Protein AF-A0A453JJS6-F1 (afdb_monomer_lite)

pLDDT: mean 74.63, std 10.76, range [38.91, 86.62]

Foldseek 3Di:
DVVLLVVLVVLVCCCCVDPPRPQKAFPVNLVVSCSDPCSVVSLVVCVVVVQWDWDQDPNTIIIHGDPPDD

Radius of gyration: 11.51 Å; chains: 1; bounding box: 33×25×24 Å

Sequence (70 aa):
MGEELHDAVSKLNAYFGGDKAQGSLNQDDVASIGLGRKGRSYLLILLRLNQLAMETIDGSIFYNLRKNDS

Structure (mmCIF, N/CA/C/O backbone):
data_AF-A0A453JJS6-F1
#
_entry.id   AF-A0A453JJS6-F1
#
loop_
_atom_site.group_PDB
_atom_site.id
_atom_site.type_symbol
_atom_site.label_atom_id
_atom_site.label_alt_id
_atom_site.label_comp_id
_atom_site.label_asym_id
_atom_site.label_entity_id
_atom_site.label_seq_id
_atom_site.pdbx_PDB_ins_code
_atom_site.Cartn_x
_atom_site.Cartn_y
_atom_site.Cartn_z
_atom_site.occupancy
_atom_site.B_iso_or_equiv
_atom_site.auth_seq_id
_atom_site.auth_comp_id
_atom_site.auth_asym_id
_atom_site.auth_atom_id
_a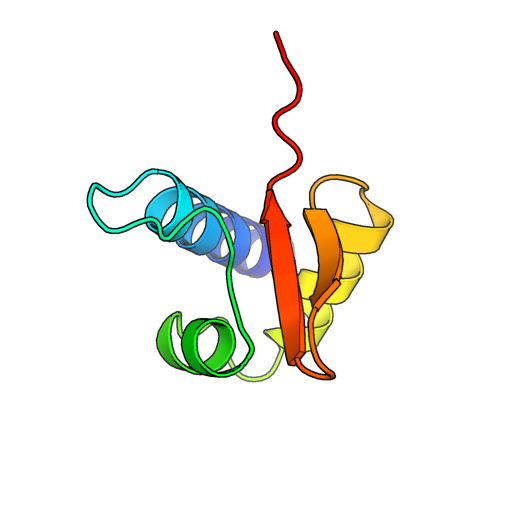tom_site.pdbx_PDB_model_num
ATOM 1 N N . MET A 1 1 ? 17.428 -6.538 -6.290 1.00 52.38 1 MET A N 1
ATOM 2 C CA . MET A 1 1 ? 16.223 -6.845 -5.479 1.00 52.38 1 MET A CA 1
ATOM 3 C C . MET A 1 1 ? 15.786 -5.661 -4.605 1.00 52.38 1 MET A C 1
ATOM 5 O O . MET A 1 1 ? 14.596 -5.543 -4.361 1.00 52.38 1 MET A O 1
ATOM 9 N N . GLY A 1 2 ? 16.695 -4.769 -4.173 1.00 59.91 2 GLY A N 1
ATOM 10 C CA . GLY A 1 2 ? 16.330 -3.568 -3.400 1.00 59.91 2 GLY A CA 1
ATOM 11 C C . GLY A 1 2 ? 15.623 -2.461 -4.199 1.00 59.91 2 GLY A C 1
ATOM 12 O O . GLY A 1 2 ? 14.733 -1.814 -3.663 1.00 59.91 2 GLY A O 1
ATOM 13 N N . GLU A 1 3 ? 15.956 -2.280 -5.480 1.00 68.81 3 GLU A N 1
ATOM 14 C CA . GLU A 1 3 ? 15.392 -1.193 -6.300 1.00 68.81 3 GLU A CA 1
ATOM 15 C C . GLU A 1 3 ? 13.895 -1.357 -6.582 1.00 68.81 3 GLU A C 1
ATOM 17 O O . GLU A 1 3 ? 13.155 -0.390 -6.475 1.00 68.81 3 GLU A O 1
ATOM 22 N N . GLU A 1 4 ? 13.417 -2.577 -6.849 1.00 72.69 4 GLU A N 1
ATOM 23 C CA . GLU A 1 4 ? 11.985 -2.817 -7.097 1.00 72.69 4 GLU A CA 1
ATOM 24 C C . GLU A 1 4 ? 11.125 -2.548 -5.853 1.00 72.69 4 GLU A C 1
ATOM 26 O O . GLU A 1 4 ? 10.012 -2.039 -5.964 1.00 72.69 4 GLU A O 1
ATOM 31 N N . LEU A 1 5 ? 11.638 -2.871 -4.659 1.00 75.69 5 LEU A N 1
ATOM 32 C CA . LEU A 1 5 ? 10.955 -2.552 -3.405 1.00 75.69 5 LEU A CA 1
ATOM 33 C C . LEU A 1 5 ? 10.936 -1.038 -3.174 1.00 75.69 5 LEU A C 1
ATOM 35 O O . LEU A 1 5 ? 9.918 -0.498 -2.754 1.00 75.69 5 LEU A O 1
ATOM 39 N N . HIS A 1 6 ? 12.044 -0.355 -3.462 1.00 75.75 6 HIS A N 1
ATOM 40 C CA . HIS A 1 6 ? 12.124 1.093 -3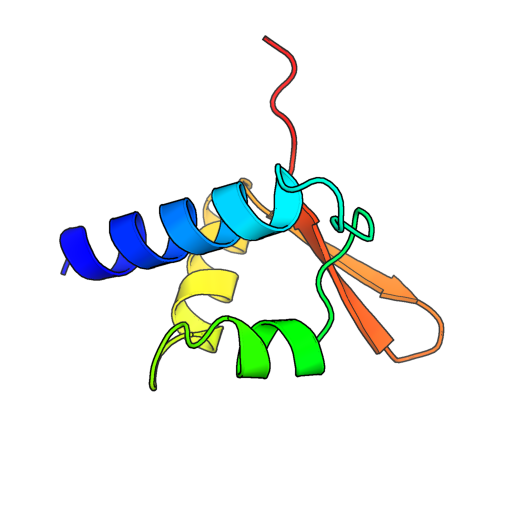.311 1.00 75.75 6 HIS A CA 1
ATOM 41 C C . HIS A 1 6 ? 11.183 1.813 -4.290 1.00 75.75 6 HIS A C 1
ATOM 43 O O . HIS A 1 6 ? 10.470 2.730 -3.889 1.00 75.75 6 HIS A O 1
ATOM 49 N N . ASP A 1 7 ? 11.099 1.344 -5.537 1.00 79.75 7 ASP A N 1
ATOM 50 C CA . ASP A 1 7 ? 10.157 1.848 -6.542 1.00 79.75 7 ASP A CA 1
ATOM 51 C C . ASP A 1 7 ? 8.696 1.620 -6.118 1.00 79.75 7 ASP A C 1
ATOM 53 O O . ASP A 1 7 ? 7.877 2.537 -6.178 1.00 79.75 7 ASP A O 1
ATOM 57 N N . ALA A 1 8 ? 8.379 0.431 -5.589 1.00 77.81 8 ALA A N 1
ATOM 58 C CA . ALA A 1 8 ? 7.066 0.118 -5.027 1.00 77.81 8 ALA A CA 1
ATOM 59 C C . ALA A 1 8 ? 6.689 1.058 -3.869 1.00 77.81 8 ALA A C 1
ATOM 61 O O . ALA A 1 8 ? 5.580 1.589 -3.847 1.00 77.81 8 ALA A O 1
ATOM 62 N N . VAL A 1 9 ? 7.609 1.304 -2.932 1.00 77.81 9 VAL A N 1
ATOM 63 C CA . VAL A 1 9 ? 7.399 2.243 -1.816 1.00 77.81 9 VAL A CA 1
ATOM 64 C C . VAL A 1 9 ? 7.225 3.671 -2.315 1.00 77.81 9 VAL A C 1
ATOM 66 O O . VAL A 1 9 ? 6.352 4.379 -1.825 1.00 77.81 9 VAL A O 1
ATOM 69 N N . SER A 1 10 ? 8.005 4.093 -3.310 1.00 80.00 10 SER A N 1
ATOM 70 C CA . SER A 1 10 ? 7.897 5.433 -3.889 1.00 80.00 10 SER A CA 1
ATOM 71 C C . SER A 1 10 ? 6.544 5.641 -4.577 1.00 80.00 10 SER A C 1
ATOM 73 O O . SER A 1 10 ? 5.884 6.653 -4.354 1.00 80.00 10 SER A O 1
ATOM 75 N N . LYS A 1 11 ? 6.061 4.636 -5.321 1.00 80.31 11 LYS A N 1
ATOM 76 C CA . LYS A 1 11 ? 4.715 4.630 -5.918 1.00 80.31 11 LYS A CA 1
ATOM 77 C C . LYS A 1 11 ? 3.606 4.663 -4.872 1.00 80.31 11 LYS A C 1
ATOM 79 O O . LYS A 1 11 ? 2.644 5.406 -5.041 1.00 80.31 11 LYS A O 1
ATOM 84 N N . LEU A 1 12 ? 3.746 3.897 -3.788 1.00 78.56 12 LEU A N 1
ATOM 85 C CA . LEU A 1 12 ? 2.814 3.938 -2.660 1.00 78.56 12 LEU A CA 1
ATOM 86 C C . LEU A 1 12 ? 2.811 5.329 -2.021 1.00 78.56 12 LEU A C 1
ATOM 88 O O . LEU A 1 12 ? 1.758 5.943 -1.914 1.00 78.56 12 LEU A O 1
ATOM 92 N N . ASN A 1 13 ? 3.977 5.875 -1.676 1.00 77.25 13 ASN A N 1
ATOM 93 C CA . ASN A 1 13 ? 4.093 7.218 -1.109 1.00 77.25 13 ASN A CA 1
ATOM 94 C C . ASN A 1 13 ? 3.525 8.296 -2.040 1.00 77.25 13 ASN A C 1
ATOM 96 O O . ASN A 1 13 ? 2.890 9.226 -1.557 1.00 77.25 13 ASN A O 1
ATOM 100 N N . ALA A 1 14 ? 3.690 8.166 -3.358 1.00 78.94 14 ALA A N 1
ATOM 101 C CA . ALA A 1 14 ? 3.074 9.064 -4.332 1.00 78.94 14 ALA A CA 1
ATOM 102 C C . ALA A 1 14 ? 1.542 8.917 -4.379 1.00 78.94 14 ALA A C 1
ATOM 104 O O . ALA A 1 14 ? 0.839 9.918 -4.496 1.00 78.94 14 ALA A O 1
ATOM 105 N N . TYR A 1 15 ? 1.018 7.694 -4.243 1.00 78.31 15 TYR A N 1
ATOM 106 C CA . TYR A 1 15 ? -0.422 7.434 -4.154 1.00 78.31 15 TYR A CA 1
ATOM 107 C C . TYR A 1 15 ? -1.027 8.037 -2.877 1.00 78.31 15 TYR A C 1
ATOM 109 O O . TYR A 1 15 ? -2.027 8.746 -2.942 1.00 78.31 15 TYR A O 1
ATOM 117 N N . PHE A 1 16 ? -0.391 7.812 -1.725 1.00 74.31 16 PHE A N 1
ATOM 118 C CA . PHE A 1 16 ? -0.844 8.322 -0.427 1.00 74.31 16 PHE A CA 1
ATOM 119 C C . PHE A 1 16 ? -0.551 9.815 -0.202 1.00 74.31 16 PHE A C 1
ATOM 121 O O . PHE A 1 16 ? -1.206 10.446 0.623 1.00 74.31 16 PHE A O 1
ATOM 128 N N . GLY A 1 17 ? 0.450 10.377 -0.882 1.00 67.94 17 GLY A N 1
ATOM 129 C CA . GLY A 1 17 ? 0.822 11.793 -0.808 1.00 67.94 17 GLY A CA 1
ATOM 130 C C . GLY A 1 17 ? 0.165 12.666 -1.879 1.00 67.94 17 GLY A C 1
ATOM 131 O O . GLY A 1 17 ? 0.293 13.887 -1.828 1.00 67.94 17 GLY A O 1
ATOM 132 N N . GLY A 1 18 ? -0.510 12.059 -2.857 1.00 65.12 18 GLY A N 1
ATOM 133 C CA . GLY A 1 18 ? -1.228 12.771 -3.907 1.00 65.12 18 GLY A CA 1
ATOM 134 C C . GLY A 1 18 ? -2.564 13.343 -3.427 1.00 65.12 18 GLY A C 1
ATOM 135 O O . GLY A 1 18 ? -3.197 12.812 -2.522 1.00 65.12 18 GLY A O 1
ATOM 136 N N . ASP A 1 19 ? -3.040 14.386 -4.108 1.00 50.00 19 ASP A N 1
ATOM 137 C CA . ASP A 1 19 ? -4.299 15.108 -3.835 1.00 50.00 19 ASP A CA 1
ATOM 138 C C . ASP A 1 19 ? -5.559 14.205 -3.848 1.00 50.00 19 ASP A C 1
ATOM 140 O O . ASP A 1 19 ? -6.597 14.538 -3.288 1.00 50.00 19 ASP A O 1
ATOM 144 N N . LYS A 1 20 ? -5.452 13.015 -4.461 1.00 51.94 20 LYS A N 1
ATOM 145 C CA . LYS A 1 20 ? -6.500 11.982 -4.528 1.00 51.94 20 LYS A CA 1
ATOM 146 C C . LYS A 1 20 ? -6.380 10.878 -3.476 1.00 51.94 20 LYS A C 1
ATOM 148 O O . LYS A 1 20 ? -7.133 9.908 -3.553 1.00 51.94 20 LYS A O 1
ATOM 153 N N . ALA A 1 21 ? -5.443 10.977 -2.537 1.00 53.66 21 ALA A N 1
ATOM 154 C CA . ALA A 1 21 ? -5.243 9.949 -1.530 1.00 53.66 21 ALA A CA 1
ATOM 155 C C . ALA A 1 21 ? -6.524 9.773 -0.704 1.00 53.66 21 ALA A C 1
ATOM 157 O O . ALA A 1 21 ? -6.841 10.594 0.154 1.00 53.66 21 ALA A O 1
ATOM 158 N N . GLN A 1 22 ? -7.241 8.664 -0.904 1.00 58.88 22 GLN A N 1
ATOM 159 C CA . GLN A 1 22 ? -8.391 8.288 -0.073 1.00 58.88 22 GLN A CA 1
ATOM 160 C C . GLN A 1 22 ? -7.971 7.846 1.346 1.00 58.88 22 GLN A C 1
ATOM 162 O O . GLN A 1 22 ? -8.701 7.133 2.030 1.00 58.88 22 GLN A O 1
ATOM 167 N N . GLY A 1 23 ? -6.776 8.239 1.806 1.00 67.31 23 GLY A N 1
ATOM 168 C CA . GLY A 1 23 ? -6.155 7.842 3.072 1.00 67.31 23 GLY A CA 1
ATOM 169 C C . GLY A 1 23 ? -5.729 6.374 3.123 1.00 67.31 23 GLY A C 1
ATOM 170 O O . GLY A 1 23 ? -4.701 6.065 3.716 1.00 67.31 23 GLY A O 1
ATOM 171 N N . SER A 1 24 ? -6.469 5.510 2.433 1.00 74.12 24 SER A N 1
ATOM 172 C CA . SER A 1 24 ? -6.388 4.061 2.461 1.00 74.12 24 SER A CA 1
ATOM 173 C C . SER A 1 24 ? -6.349 3.492 1.051 1.00 74.12 24 SER A C 1
ATOM 175 O O . SER A 1 24 ? -6.895 4.068 0.114 1.00 74.12 24 SER A O 1
ATOM 177 N N . LEU A 1 25 ? -5.662 2.367 0.910 1.00 80.19 25 LEU A N 1
ATOM 178 C CA . LEU A 1 25 ? -5.378 1.722 -0.360 1.00 80.19 25 LEU A CA 1
ATOM 179 C C . LEU A 1 25 ? -6.065 0.357 -0.361 1.00 80.19 25 LEU A C 1
ATOM 181 O O . LEU A 1 25 ? -5.778 -0.486 0.490 1.00 80.19 25 LEU A O 1
ATOM 185 N N . ASN A 1 26 ? -7.007 0.146 -1.274 1.00 82.12 26 ASN A N 1
ATOM 186 C CA . ASN A 1 26 ? -7.767 -1.103 -1.369 1.00 82.12 26 ASN A CA 1
ATOM 187 C C . ASN A 1 26 ? -7.151 -2.064 -2.409 1.00 82.12 26 ASN A C 1
ATOM 189 O O . ASN A 1 26 ? -6.161 -1.751 -3.068 1.00 82.12 26 ASN A O 1
ATOM 193 N N . GLN A 1 27 ? -7.710 -3.266 -2.571 1.00 77.88 27 GLN A N 1
ATOM 194 C CA . GLN A 1 27 ? -7.171 -4.236 -3.539 1.00 77.88 27 GLN A CA 1
ATOM 195 C C . GLN A 1 27 ? -7.210 -3.757 -4.999 1.00 77.88 27 GLN A C 1
ATOM 197 O O . GLN A 1 27 ? -6.312 -4.118 -5.767 1.00 77.88 27 GLN A O 1
ATOM 202 N N . ASP A 1 28 ? -8.203 -2.956 -5.377 1.00 81.06 28 ASP A N 1
ATOM 203 C CA . ASP A 1 28 ? -8.312 -2.395 -6.724 1.00 81.06 28 ASP A CA 1
ATOM 204 C C . ASP A 1 28 ? -7.233 -1.326 -6.956 1.00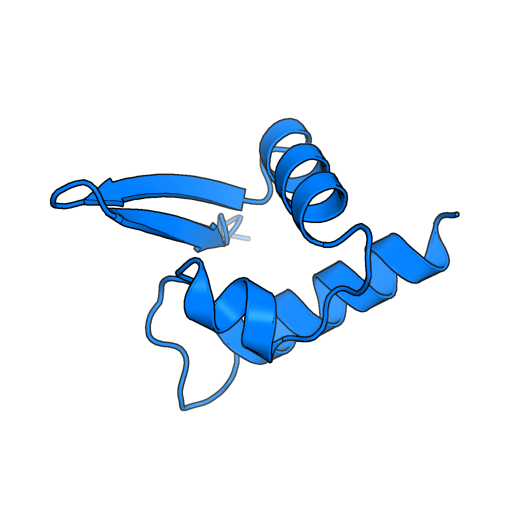 81.06 28 ASP A C 1
ATOM 206 O O . ASP A 1 28 ? -6.595 -1.303 -8.012 1.00 81.06 28 ASP A O 1
ATOM 210 N N . ASP A 1 29 ? -6.918 -0.524 -5.935 1.00 79.69 29 ASP A N 1
ATOM 211 C CA . ASP A 1 29 ? -5.807 0.430 -5.961 1.00 79.69 29 ASP A CA 1
ATOM 212 C C . ASP A 1 29 ? -4.459 -0.281 -6.062 1.00 79.69 29 ASP A C 1
ATOM 214 O O . ASP A 1 29 ? -3.605 0.125 -6.850 1.00 79.69 29 ASP A O 1
ATOM 218 N N . VAL A 1 30 ? -4.262 -1.384 -5.326 1.00 76.62 30 VAL A N 1
ATOM 219 C CA . VAL A 1 30 ? -3.048 -2.217 -5.447 1.00 76.62 30 VAL A CA 1
ATOM 220 C C . VAL A 1 30 ? -2.854 -2.676 -6.892 1.00 76.62 30 VAL A C 1
ATOM 222 O O . VAL A 1 30 ? -1.727 -2.669 -7.402 1.00 76.62 30 VAL A O 1
ATOM 225 N N . ALA A 1 31 ? -3.942 -3.086 -7.550 1.00 75.56 31 ALA A N 1
ATOM 226 C CA . ALA A 1 31 ? -3.912 -3.489 -8.949 1.00 75.56 31 ALA A CA 1
ATOM 227 C C . ALA A 1 31 ? -3.616 -2.295 -9.873 1.00 75.56 31 ALA A C 1
ATOM 229 O O . ALA A 1 31 ? -2.806 -2.429 -10.793 1.00 75.56 31 ALA A O 1
ATOM 230 N N . SER A 1 32 ? -4.197 -1.124 -9.592 1.00 76.88 32 SER A N 1
ATOM 231 C CA . SER A 1 32 ? -4.025 0.097 -10.388 1.00 76.88 32 SER A CA 1
ATOM 232 C C . SER A 1 32 ? -2.643 0.747 -10.248 1.00 76.88 32 SER A C 1
ATOM 234 O O . SER A 1 32 ? -2.135 1.300 -11.221 1.00 76.88 32 SER A O 1
ATOM 236 N N . ILE A 1 33 ? -2.009 0.684 -9.072 1.00 75.94 33 ILE A N 1
ATOM 237 C CA . ILE A 1 33 ? -0.670 1.255 -8.814 1.00 75.94 33 ILE A CA 1
ATOM 238 C C . ILE A 1 33 ? 0.411 0.518 -9.615 1.00 75.94 33 ILE A C 1
ATOM 240 O O . ILE A 1 33 ? 1.498 1.050 -9.850 1.00 75.94 33 ILE A O 1
ATOM 244 N N . GLY A 1 34 ? 0.126 -0.707 -10.066 1.00 71.12 34 GLY A N 1
ATOM 245 C CA . GLY A 1 34 ? 1.051 -1.436 -10.920 1.00 71.12 34 GLY A CA 1
ATOM 246 C C . GLY A 1 34 ? 2.346 -1.778 -10.187 1.00 71.12 34 GLY A C 1
ATOM 247 O O . GLY A 1 34 ? 3.436 -1.645 -10.742 1.00 71.12 34 GLY A O 1
ATOM 248 N N . LEU A 1 35 ? 2.238 -2.284 -8.952 1.00 71.69 35 LEU A N 1
ATOM 249 C CA . LEU A 1 35 ? 3.365 -2.814 -8.162 1.00 71.69 35 LEU A CA 1
ATOM 250 C C . LEU A 1 35 ? 3.998 -4.093 -8.774 1.00 71.69 35 LEU A C 1
ATOM 252 O O . LEU A 1 35 ? 4.812 -4.772 -8.147 1.00 71.69 35 LEU A O 1
ATOM 256 N N . GLY A 1 36 ? 3.602 -4.452 -9.998 1.00 68.38 36 GLY A N 1
ATOM 257 C CA . GLY A 1 36 ? 4.085 -5.602 -10.748 1.00 68.38 36 GLY A CA 1
ATOM 258 C C . GLY A 1 36 ? 3.552 -6.944 -10.242 1.00 68.38 36 GLY A C 1
ATOM 259 O O . GLY A 1 36 ? 2.719 -7.037 -9.339 1.00 68.38 36 GLY A O 1
ATOM 260 N N . ARG A 1 37 ? 4.084 -8.033 -10.813 1.00 68.69 37 ARG A N 1
ATOM 261 C CA . ARG A 1 37 ? 3.688 -9.422 -10.494 1.00 68.69 37 ARG A CA 1
ATOM 262 C C . ARG A 1 37 ? 3.911 -9.808 -9.020 1.00 68.69 37 ARG A C 1
ATOM 264 O O . ARG A 1 37 ? 3.361 -10.805 -8.566 1.00 68.69 37 ARG A O 1
ATOM 271 N N . LYS A 1 38 ? 4.700 -9.018 -8.282 1.00 72.12 38 LYS A N 1
ATOM 272 C CA . LYS A 1 38 ? 5.040 -9.209 -6.863 1.00 72.12 38 LYS A CA 1
ATOM 273 C C . LYS A 1 38 ? 4.449 -8.137 -5.941 1.00 72.12 38 LYS A C 1
ATOM 275 O O . LYS A 1 38 ? 4.823 -8.086 -4.773 1.00 72.12 38 LYS A O 1
ATOM 280 N N . GLY A 1 39 ? 3.493 -7.330 -6.411 1.00 73.44 39 GLY A N 1
ATOM 281 C CA . GLY A 1 39 ? 2.892 -6.252 -5.617 1.00 73.44 39 GLY A CA 1
ATOM 282 C C . GLY A 1 39 ? 2.396 -6.682 -4.236 1.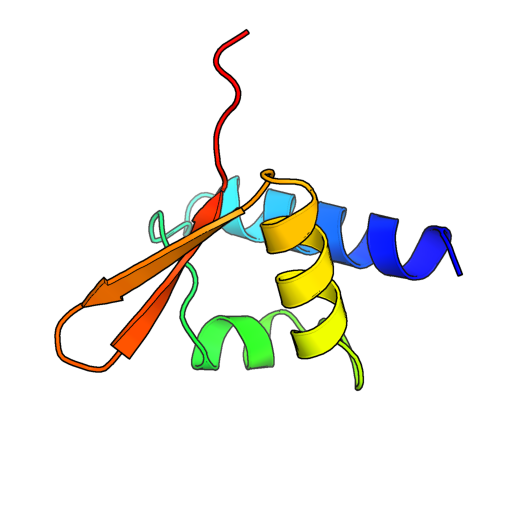00 73.44 39 GLY A C 1
ATOM 283 O O . GLY A 1 39 ? 2.695 -6.042 -3.231 1.00 73.44 39 GLY A O 1
ATOM 284 N N . ARG A 1 40 ? 1.742 -7.848 -4.167 1.00 75.88 40 ARG A N 1
ATOM 285 C CA . ARG A 1 40 ? 1.283 -8.452 -2.904 1.00 75.88 40 ARG A CA 1
ATOM 286 C C . ARG A 1 40 ? 2.433 -8.834 -1.968 1.00 75.88 40 ARG A C 1
ATOM 288 O O . ARG A 1 40 ? 2.312 -8.687 -0.757 1.00 75.88 40 ARG A O 1
ATOM 295 N N . SER A 1 41 ? 3.557 -9.300 -2.514 1.00 82.19 41 SER A N 1
ATOM 296 C CA . SER A 1 41 ? 4.753 -9.615 -1.728 1.00 82.19 41 SER A CA 1
ATOM 297 C C . SER A 1 41 ? 5.384 -8.353 -1.141 1.00 82.19 41 SER A C 1
ATOM 299 O O . SER A 1 41 ? 5.818 -8.386 0.006 1.00 82.19 41 SER A O 1
ATOM 301 N N . TYR A 1 42 ? 5.392 -7.238 -1.880 1.00 79.62 42 TYR A N 1
ATOM 302 C CA . TYR A 1 42 ? 5.899 -5.960 -1.370 1.00 79.62 42 TYR A CA 1
ATOM 303 C C . TYR A 1 42 ? 5.023 -5.399 -0.246 1.00 79.62 42 TYR A C 1
ATOM 305 O O . TYR A 1 42 ? 5.560 -5.004 0.783 1.00 79.62 42 TYR A O 1
ATOM 313 N N . LEU A 1 43 ? 3.693 -5.468 -0.373 1.00 79.94 43 LEU A N 1
ATOM 314 C CA . LEU A 1 43 ? 2.770 -5.104 0.714 1.00 79.94 43 LEU A CA 1
ATOM 315 C C . LEU A 1 43 ? 3.021 -5.932 1.979 1.00 79.94 43 LEU A C 1
ATOM 317 O O . LEU A 1 43 ? 3.126 -5.380 3.070 1.00 79.94 43 LEU A O 1
ATOM 321 N N . LEU A 1 44 ? 3.194 -7.250 1.835 1.00 83.75 44 LEU A N 1
ATOM 322 C CA . LEU A 1 44 ? 3.538 -8.139 2.950 1.00 83.75 44 LEU A CA 1
ATOM 323 C C . LEU A 1 44 ? 4.878 -7.780 3.606 1.00 83.75 44 LEU A C 1
ATOM 325 O O . LEU A 1 44 ? 5.001 -7.858 4.828 1.00 83.75 44 LEU A O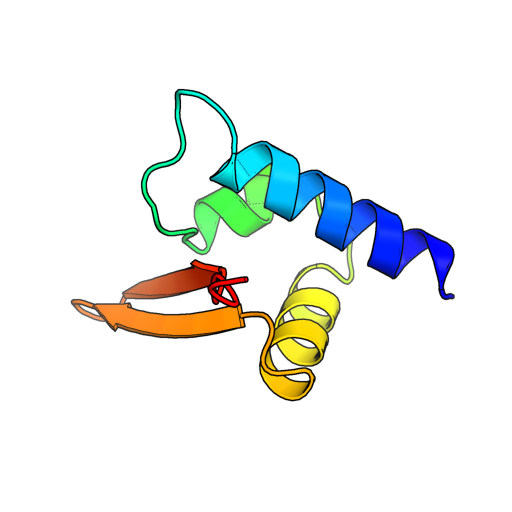 1
ATOM 329 N N . ILE A 1 45 ? 5.881 -7.388 2.817 1.00 84.06 45 ILE A N 1
ATOM 330 C CA . ILE A 1 45 ? 7.167 -6.920 3.350 1.00 84.06 45 ILE A CA 1
ATOM 331 C C . ILE A 1 45 ? 6.973 -5.614 4.122 1.00 84.06 45 ILE A C 1
ATOM 333 O O . ILE A 1 45 ? 7.485 -5.498 5.229 1.00 84.06 45 ILE A O 1
ATOM 337 N N . LEU A 1 46 ? 6.202 -4.663 3.597 1.00 80.25 46 LEU A N 1
ATOM 338 C CA . LEU A 1 46 ? 5.963 -3.375 4.255 1.00 80.25 46 LEU A CA 1
ATOM 339 C C . LEU A 1 46 ? 5.157 -3.509 5.550 1.00 80.25 46 LEU A C 1
ATOM 341 O O . LEU A 1 46 ? 5.453 -2.816 6.524 1.00 80.25 46 LEU A O 1
ATOM 345 N N . LEU A 1 47 ? 4.210 -4.448 5.595 1.00 83.31 47 LEU A N 1
ATOM 346 C CA . LEU A 1 47 ? 3.521 -4.844 6.825 1.00 83.31 47 LEU A CA 1
ATOM 347 C C . LEU A 1 47 ? 4.501 -5.427 7.850 1.00 83.31 47 LEU A C 1
ATOM 349 O O . LEU A 1 47 ? 4.476 -5.043 9.016 1.00 83.31 47 LEU A O 1
ATOM 353 N N . ARG A 1 48 ? 5.414 -6.312 7.422 1.00 85.25 48 ARG A N 1
ATOM 354 C CA . ARG A 1 48 ? 6.461 -6.875 8.299 1.00 85.25 48 ARG A CA 1
ATOM 355 C C . ARG A 1 48 ? 7.455 -5.828 8.792 1.00 85.25 48 ARG A C 1
ATOM 357 O O . ARG A 1 48 ? 7.914 -5.920 9.923 1.00 85.25 48 ARG A O 1
ATOM 364 N N . LEU A 1 49 ? 7.775 -4.848 7.952 1.00 82.88 49 LEU A N 1
ATOM 365 C CA . LEU A 1 49 ? 8.613 -3.699 8.299 1.00 82.88 49 LEU A CA 1
ATOM 366 C C . LEU A 1 49 ? 7.859 -2.648 9.117 1.00 82.88 49 LEU A C 1
ATOM 368 O O . LEU A 1 49 ? 8.451 -1.636 9.485 1.00 82.88 49 LEU A O 1
ATOM 372 N N . ASN A 1 50 ? 6.575 -2.880 9.407 1.00 81.12 50 ASN A N 1
ATOM 373 C CA . ASN A 1 50 ? 5.744 -1.986 10.196 1.00 81.12 50 ASN A CA 1
ATOM 374 C C . ASN A 1 50 ? 5.646 -0.566 9.592 1.00 81.12 50 ASN A C 1
ATOM 376 O O . ASN A 1 50 ? 5.456 0.414 10.305 1.00 81.12 50 ASN A O 1
ATOM 380 N N . GLN A 1 51 ? 5.788 -0.454 8.269 1.00 79.44 51 GLN A N 1
ATOM 381 C CA . GLN A 1 51 ? 5.601 0.791 7.512 1.00 79.44 51 GLN A CA 1
ATOM 382 C C . GLN A 1 51 ? 4.178 0.920 6.960 1.00 79.44 51 GLN A C 1
ATOM 384 O O . GLN A 1 51 ? 3.729 2.013 6.621 1.00 79.44 51 GLN A O 1
ATOM 389 N N . LEU A 1 52 ? 3.456 -0.198 6.893 1.00 80.19 52 LEU A N 1
ATOM 390 C CA . LEU A 1 52 ? 2.050 -0.250 6.532 1.00 80.19 52 LEU A CA 1
ATOM 391 C C . LEU A 1 52 ? 1.225 -0.848 7.668 1.00 80.19 52 LEU A C 1
ATOM 393 O O . LEU A 1 52 ? 1.686 -1.737 8.384 1.00 80.19 52 LEU A O 1
ATOM 397 N N . ALA A 1 53 ? -0.009 -0.377 7.784 1.00 83.62 53 ALA A N 1
ATOM 398 C CA . ALA A 1 53 ? -1.070 -0.973 8.572 1.00 83.62 53 ALA A CA 1
ATOM 399 C C . ALA A 1 53 ? -2.091 -1.606 7.621 1.00 83.62 53 ALA A C 1
ATOM 401 O O . ALA A 1 53 ? -2.391 -1.062 6.560 1.00 83.62 53 ALA A O 1
ATOM 402 N N . MET A 1 54 ? -2.600 -2.776 7.992 1.00 85.69 54 MET A N 1
ATOM 403 C CA . MET A 1 54 ? -3.688 -3.446 7.288 1.00 85.69 54 MET A CA 1
ATOM 404 C C . MET A 1 54 ? -4.923 -3.371 8.170 1.00 85.69 54 MET A C 1
ATOM 406 O O . MET A 1 54 ? -4.897 -3.832 9.310 1.00 85.69 54 MET A O 1
ATOM 410 N N . GLU A 1 55 ? -5.998 -2.826 7.627 1.00 85.56 55 GLU A N 1
ATOM 411 C CA . GLU A 1 55 ? -7.298 -2.747 8.275 1.00 85.56 55 GLU A CA 1
ATOM 412 C C . GLU A 1 55 ? -8.320 -3.490 7.422 1.00 85.56 55 GLU A C 1
ATOM 414 O O . GLU A 1 55 ? -8.255 -3.491 6.196 1.00 85.56 55 GLU A O 1
ATOM 419 N N . THR A 1 56 ? -9.247 -4.192 8.067 1.00 86.62 56 THR A N 1
ATOM 420 C CA . THR A 1 56 ? -10.351 -4.858 7.370 1.00 86.62 56 THR A CA 1
ATOM 421 C C . THR A 1 56 ? -11.637 -4.157 7.764 1.00 86.62 56 THR A C 1
ATOM 423 O O . THR A 1 56 ? -12.022 -4.192 8.931 1.00 86.62 56 THR A O 1
ATOM 426 N N . ILE A 1 57 ? -12.276 -3.501 6.801 1.00 85.06 57 ILE A N 1
ATOM 427 C CA . ILE A 1 57 ? -13.503 -2.728 6.988 1.00 85.06 57 ILE A CA 1
ATOM 428 C C . ILE A 1 57 ? -14.555 -3.349 6.078 1.00 85.06 57 ILE A C 1
ATOM 430 O O . ILE A 1 57 ? -14.342 -3.448 4.874 1.00 85.06 57 ILE A O 1
ATOM 434 N N . ASP A 1 58 ? -15.666 -3.803 6.656 1.00 85.94 58 ASP A N 1
ATOM 435 C CA . ASP A 1 58 ? -16.793 -4.390 5.914 1.00 85.94 58 ASP A CA 1
ATOM 436 C C . ASP A 1 58 ? -16.386 -5.544 4.967 1.00 85.94 58 ASP A C 1
ATOM 438 O O . ASP A 1 58 ? -16.797 -5.636 3.815 1.00 85.94 58 ASP A O 1
ATOM 442 N N . GLY A 1 59 ? -15.467 -6.404 5.425 1.00 84.88 59 GLY A N 1
ATOM 443 C CA . GLY A 1 59 ? -14.920 -7.511 4.624 1.00 84.88 59 GLY A CA 1
ATOM 444 C C . GLY A 1 59 ? -13.932 -7.092 3.528 1.00 84.88 59 GLY A C 1
ATOM 445 O O . GLY A 1 59 ? -13.336 -7.956 2.882 1.00 84.88 59 GLY A O 1
ATOM 446 N N . SER A 1 60 ? -13.701 -5.792 3.353 1.00 82.31 60 SER A N 1
ATOM 447 C CA . SER A 1 60 ? -12.726 -5.238 2.419 1.00 82.31 60 SER A CA 1
ATOM 448 C C . SER A 1 60 ? -11.409 -4.936 3.125 1.00 82.31 60 SER A C 1
ATOM 450 O O . SER A 1 60 ? -11.376 -4.420 4.241 1.00 82.31 60 SER A O 1
ATOM 452 N N . ILE A 1 61 ? -10.303 -5.285 2.472 1.00 84.12 61 ILE A N 1
ATOM 453 C CA . ILE A 1 61 ? -8.957 -5.049 2.995 1.00 84.12 61 ILE A CA 1
ATOM 454 C C . ILE A 1 61 ? -8.484 -3.679 2.527 1.00 84.12 61 ILE A C 1
ATOM 456 O O . ILE A 1 61 ? -8.396 -3.425 1.324 1.00 84.12 61 ILE A O 1
ATOM 460 N N . PHE A 1 62 ? -8.109 -2.857 3.495 1.00 84.44 62 PHE A N 1
ATOM 461 C CA . PHE A 1 62 ? -7.523 -1.546 3.310 1.00 84.44 62 PHE A CA 1
ATOM 462 C C . PHE A 1 62 ? -6.114 -1.514 3.885 1.00 84.44 62 PHE A C 1
ATOM 464 O O . PHE A 1 62 ? -5.801 -2.114 4.914 1.00 84.44 62 PHE A O 1
ATOM 471 N N . TYR A 1 63 ? -5.248 -0.800 3.191 1.00 84.31 63 TYR A N 1
ATOM 472 C CA . TYR A 1 63 ? -3.850 -0.635 3.519 1.00 84.31 63 TYR A CA 1
ATOM 473 C C . TYR A 1 63 ? -3.593 0.842 3.786 1.00 84.31 63 TYR A C 1
ATOM 475 O O . TYR A 1 63 ? -3.828 1.679 2.920 1.00 84.31 63 TYR A O 1
ATOM 483 N N . ASN A 1 64 ? -3.101 1.165 4.974 1.00 82.06 64 ASN A N 1
ATOM 484 C CA . ASN A 1 64 ? -2.811 2.528 5.395 1.00 82.06 64 ASN A CA 1
ATOM 485 C C . ASN A 1 64 ? -1.307 2.683 5.612 1.00 82.06 64 ASN A C 1
ATOM 487 O O . ASN A 1 64 ? -0.666 1.815 6.209 1.00 82.06 64 ASN A O 1
ATOM 491 N N . LEU A 1 65 ? -0.718 3.781 5.134 1.00 77.12 65 LEU A N 1
ATOM 492 C CA . LEU A 1 65 ? 0.659 4.107 5.497 1.00 77.12 65 LEU A CA 1
ATOM 493 C C . LEU A 1 65 ? 0.714 4.432 6.983 1.00 77.12 65 LEU A C 1
ATOM 495 O O . LEU A 1 65 ? -0.004 5.306 7.474 1.00 77.12 65 LEU A O 1
ATOM 499 N N . ARG A 1 66 ? 1.626 3.774 7.694 1.00 72.06 66 ARG A N 1
ATOM 500 C CA . ARG A 1 66 ? 1.949 4.180 9.051 1.00 72.06 66 ARG A CA 1
ATOM 501 C C . ARG A 1 66 ? 2.826 5.424 8.937 1.00 72.06 66 ARG A C 1
ATOM 503 O O . ARG A 1 66 ? 4.026 5.313 8.695 1.00 72.06 66 ARG A O 1
ATOM 510 N N . LYS A 1 67 ? 2.232 6.615 9.069 1.00 60.50 67 LYS A N 1
ATOM 511 C CA . LYS A 1 67 ? 3.020 7.834 9.282 1.00 60.50 67 LYS A CA 1
ATOM 512 C C . LYS A 1 67 ? 3.804 7.624 10.576 1.00 60.50 67 LYS A C 1
ATOM 514 O O . LYS A 1 67 ? 3.217 7.511 11.647 1.00 60.50 67 LYS A O 1
ATOM 519 N N . ASN A 1 68 ? 5.122 7.492 10.471 1.00 52.09 68 ASN A N 1
ATOM 520 C CA . ASN A 1 68 ? 5.969 7.789 11.613 1.00 52.09 68 ASN A CA 1
ATOM 521 C C . ASN A 1 68 ? 5.897 9.305 11.762 1.00 52.09 68 ASN A C 1
ATOM 523 O O . ASN A 1 68 ? 6.484 10.017 10.950 1.00 52.09 68 ASN A O 1
ATOM 527 N N . ASP A 1 69 ? 5.119 9.782 12.732 1.00 42.19 69 ASP A N 1
ATOM 528 C CA . ASP A 1 69 ? 5.260 11.141 13.245 1.00 42.19 69 ASP A CA 1
ATOM 529 C C . ASP A 1 69 ? 6.748 11.357 13.577 1.00 42.19 69 ASP A C 1
ATOM 531 O O . ASP A 1 69 ? 7.314 10.675 14.436 1.00 42.19 69 ASP A O 1
ATOM 535 N N . SER A 1 70 ? 7.403 12.229 12.812 1.00 38.91 70 SER A N 1
ATOM 536 C CA . SER A 1 70 ? 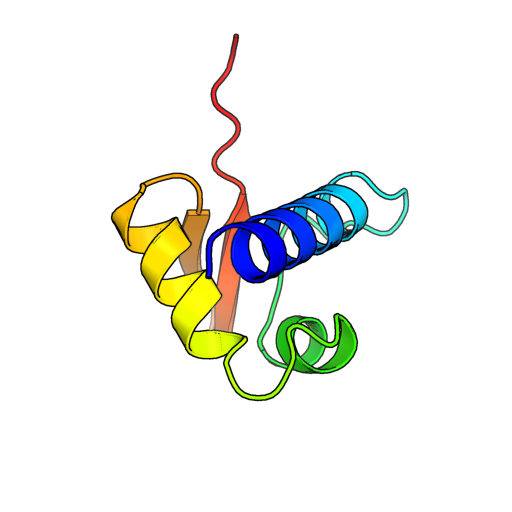8.698 12.840 13.129 1.00 38.91 70 SER A CA 1
ATOM 537 C C . SER A 1 70 ? 8.491 14.330 13.288 1.00 38.91 70 SER A C 1
ATOM 539 O O . SER A 1 70 ? 7.724 14.888 12.469 1.00 38.91 70 SER A O 1
#

Organism: Aegilops tauschii subsp. strangulata (NCBI:txid200361)

Secondary structure (DSSP, 8-state):
-HHHHHHHHHHHHHHHHSTT--SEEEHHHHHHHT--TTHHHHHHHHHHTTSEEEEEETTEEEEEE-----